Protein AF-A0A6L8FZG7-F1 (afdb_monomer_lite)

Foldseek 3Di:
DVVVVVVVVVVVVVVVVVVVVVQVVQCVVVVRDDDDPDPLVVQLVQQLLCVLVVNHQDSDPPDDRDCSPVDPPLSVQLNVQVVVVQDDCSSVVVSVVVVVVVVD

pLDDT: mean 93.18, std 7.09, range [51.69, 98.06]

Sequence (104 aa):
MNAIRREWAILWGLALLWLLVFVASMLYHTGGRLALPLDDSFIYFQYARQAAQGHFLEYNTGAEPTAGATSLLYTLLLVPGFWLGLDGMGIAIYSLVLGGVWLG

Structure (mmCIF, N/CA/C/O backbone):
data_AF-A0A6L8FZG7-F1
#
_entry.id   AF-A0A6L8FZG7-F1
#
loop_
_atom_site.group_PDB
_atom_site.id
_atom_site.type_symbol
_atom_site.label_atom_id
_atom_site.label_alt_id
_atom_site.label_comp_id
_atom_site.label_asym_id
_atom_site.label_entity_id
_atom_site.label_seq_id
_atom_site.pdbx_PDB_ins_code
_atom_site.Cartn_x
_atom_site.Cartn_y
_atom_site.Cartn_z
_atom_site.occupancy
_atom_site.B_iso_or_equiv
_atom_site.auth_seq_id
_atom_site.auth_comp_id
_atom_site.auth_asym_id
_atom_site.auth_atom_id
_atom_site.pdbx_PDB_model_num
ATOM 1 N N . MET A 1 1 ? 28.962 10.407 -25.519 1.00 59.44 1 MET A N 1
ATOM 2 C CA . MET A 1 1 ? 27.520 10.666 -25.284 1.00 59.44 1 MET A CA 1
ATOM 3 C C . MET A 1 1 ? 26.596 9.497 -25.677 1.00 59.44 1 MET A C 1
ATOM 5 O O . MET A 1 1 ? 25.555 9.350 -25.053 1.00 59.44 1 MET A O 1
ATOM 9 N N . ASN A 1 2 ? 26.970 8.627 -26.634 1.00 72.88 2 ASN A N 1
ATOM 10 C CA . ASN A 1 2 ? 26.127 7.495 -27.081 1.00 72.88 2 ASN A CA 1
ATOM 11 C C . ASN A 1 2 ? 26.177 6.249 -26.172 1.00 72.88 2 ASN A C 1
ATOM 13 O O . ASN A 1 2 ? 25.192 5.523 -26.093 1.00 72.88 2 ASN A O 1
ATOM 17 N N . ALA A 1 3 ? 27.291 6.009 -25.468 1.00 73.69 3 ALA A N 1
ATOM 18 C CA . ALA A 1 3 ? 27.426 4.866 -24.555 1.00 73.69 3 ALA A CA 1
ATOM 19 C C . ALA A 1 3 ? 26.488 4.981 -23.340 1.00 73.69 3 ALA A C 1
ATOM 21 O O . ALA A 1 3 ? 25.708 4.070 -23.094 1.00 73.69 3 ALA A O 1
ATOM 22 N N . ILE A 1 4 ? 26.457 6.156 -22.699 1.00 81.06 4 ILE A N 1
ATOM 23 C CA . ILE A 1 4 ? 25.573 6.449 -21.559 1.00 81.06 4 ILE A CA 1
ATOM 24 C C . ILE A 1 4 ? 24.096 6.254 -21.940 1.00 81.06 4 ILE A C 1
ATOM 26 O O . ILE A 1 4 ? 23.357 5.580 -21.234 1.00 81.06 4 ILE A O 1
ATOM 30 N N . ARG A 1 5 ? 23.645 6.768 -23.096 1.00 88.44 5 ARG A N 1
ATOM 31 C CA . ARG A 1 5 ? 22.253 6.571 -23.558 1.00 88.44 5 ARG A CA 1
ATOM 32 C C . ARG A 1 5 ? 21.912 5.100 -23.815 1.00 88.44 5 ARG A C 1
ATOM 34 O O . ARG A 1 5 ? 20.791 4.686 -23.538 1.00 88.44 5 ARG A O 1
ATOM 41 N N . ARG A 1 6 ? 22.867 4.317 -24.329 1.00 91.44 6 ARG A N 1
ATOM 42 C CA . ARG A 1 6 ? 22.706 2.872 -24.542 1.00 91.44 6 ARG A CA 1
ATOM 43 C C . ARG A 1 6 ? 22.587 2.125 -23.214 1.00 91.44 6 ARG A C 1
ATOM 45 O O . ARG A 1 6 ? 21.728 1.265 -23.094 1.00 91.44 6 ARG A O 1
ATOM 52 N N . GLU A 1 7 ? 23.412 2.463 -22.230 1.00 93.00 7 GLU A N 1
ATOM 53 C CA . GLU A 1 7 ? 23.357 1.880 -20.883 1.00 93.00 7 GLU A CA 1
ATOM 54 C C . GLU A 1 7 ? 22.010 2.159 -20.215 1.00 93.00 7 GLU A C 1
ATOM 56 O O . GLU A 1 7 ? 21.357 1.224 -19.763 1.00 93.00 7 GLU A O 1
ATOM 61 N N . TRP A 1 8 ? 21.527 3.406 -20.259 1.00 95.19 8 TRP A N 1
ATOM 62 C CA . TRP A 1 8 ? 20.185 3.739 -19.776 1.00 95.19 8 TRP A CA 1
ATOM 63 C C . TRP A 1 8 ? 19.100 2.948 -20.499 1.00 95.19 8 TRP A C 1
ATOM 65 O O . TRP A 1 8 ? 18.224 2.396 -19.845 1.00 95.19 8 TRP A O 1
ATOM 75 N N . ALA A 1 9 ? 19.156 2.851 -21.829 1.00 95.31 9 ALA A N 1
ATOM 76 C CA . ALA A 1 9 ? 18.175 2.079 -22.590 1.00 95.31 9 ALA A CA 1
ATOM 77 C C . ALA A 1 9 ? 18.164 0.594 -22.185 1.00 95.31 9 ALA A C 1
ATOM 79 O O . ALA A 1 9 ? 17.093 0.005 -22.066 1.00 95.31 9 ALA A O 1
ATOM 80 N N . ILE A 1 10 ? 19.337 0.006 -21.924 1.00 96.12 10 ILE A N 1
ATOM 81 C CA . ILE A 1 10 ? 19.452 -1.367 -21.418 1.00 96.12 10 ILE A CA 1
ATOM 82 C C . ILE A 1 10 ? 18.825 -1.472 -20.025 1.00 96.12 10 ILE A C 1
ATOM 84 O O . ILE A 1 10 ? 18.010 -2.360 -19.803 1.00 96.12 10 ILE A O 1
ATOM 88 N N . LEU A 1 11 ? 19.153 -0.562 -19.104 1.00 97.00 11 LEU A N 1
ATOM 89 C CA . LEU A 1 11 ? 18.606 -0.572 -17.743 1.00 97.00 11 LEU A CA 1
ATOM 90 C C . LEU A 1 11 ? 17.081 -0.422 -17.737 1.00 97.00 11 LEU A C 1
ATOM 92 O O . LEU A 1 11 ? 16.396 -1.197 -17.074 1.00 97.00 11 LEU A O 1
ATOM 96 N N . TRP A 1 12 ? 16.538 0.512 -18.520 1.00 97.06 12 TRP A N 1
ATOM 97 C CA . TRP A 1 12 ? 15.092 0.683 -18.676 1.00 97.06 12 TRP A CA 1
ATOM 98 C C . TRP A 1 12 ? 14.434 -0.540 -19.314 1.00 97.06 12 TRP A C 1
ATOM 100 O O . TRP A 1 12 ? 13.368 -0.959 -18.869 1.00 97.06 12 TRP A O 1
ATOM 110 N N . GLY A 1 13 ? 15.078 -1.146 -20.314 1.00 97.88 13 GLY A N 1
ATOM 111 C CA . GLY A 1 13 ? 14.603 -2.379 -20.936 1.00 97.88 13 GLY A CA 1
ATOM 112 C C . GLY A 1 13 ? 14.551 -3.548 -19.951 1.00 97.88 13 GLY A C 1
ATOM 113 O O . GLY A 1 13 ? 13.547 -4.253 -19.891 1.00 97.88 13 GLY A O 1
ATOM 114 N N . LEU A 1 14 ? 15.595 -3.724 -19.137 1.00 98.06 14 LEU A N 1
ATOM 115 C CA . LEU A 1 14 ? 15.646 -4.752 -18.095 1.00 98.06 14 LEU A CA 1
ATOM 116 C C . LEU A 1 14 ? 14.611 -4.501 -16.991 1.00 98.06 14 LEU A C 1
ATOM 118 O O . LEU A 1 14 ? 13.939 -5.438 -16.570 1.00 98.06 14 LEU A O 1
ATOM 122 N N . ALA A 1 15 ? 14.438 -3.249 -16.559 1.00 97.12 15 ALA A N 1
ATOM 123 C CA . ALA A 1 15 ? 13.426 -2.878 -15.574 1.00 97.12 15 ALA A CA 1
ATOM 124 C C . ALA A 1 15 ? 12.003 -3.152 -16.086 1.00 97.12 15 ALA A C 1
ATOM 126 O O . ALA A 1 15 ? 11.188 -3.727 -15.364 1.00 97.12 15 ALA A O 1
ATOM 127 N N . LEU A 1 16 ? 11.714 -2.804 -17.345 1.00 97.56 16 LEU A N 1
ATOM 128 C CA . LEU A 1 16 ? 10.430 -3.098 -17.977 1.00 97.56 16 LEU A CA 1
ATOM 129 C C . LEU A 1 16 ? 10.202 -4.608 -18.105 1.00 97.56 16 LEU A C 1
ATOM 131 O O . LEU A 1 16 ? 9.125 -5.089 -17.765 1.00 97.56 16 LEU A O 1
ATOM 135 N N . LEU A 1 17 ? 11.210 -5.365 -18.548 1.00 97.94 17 LEU A N 1
ATOM 136 C CA . LEU A 1 17 ? 11.125 -6.823 -18.632 1.00 97.94 17 LEU A CA 1
ATOM 137 C C . LEU A 1 17 ? 10.818 -7.439 -17.261 1.00 97.94 17 LEU A C 1
ATOM 139 O O . LEU A 1 17 ? 9.929 -8.280 -17.156 1.00 97.94 17 LEU A O 1
ATOM 143 N N . TRP A 1 18 ? 11.512 -6.995 -16.211 1.00 97.31 18 TRP A N 1
ATOM 144 C CA . TRP A 1 18 ? 11.287 -7.475 -14.849 1.00 97.31 18 TRP A CA 1
ATOM 145 C C . TRP A 1 18 ? 9.873 -7.166 -14.351 1.00 97.31 18 TRP A C 1
ATOM 147 O O . TRP A 1 18 ? 9.205 -8.050 -13.816 1.00 97.31 18 TRP A O 1
ATOM 157 N N . LEU A 1 19 ? 9.383 -5.946 -14.589 1.00 94.88 19 LEU A N 1
ATOM 158 C CA . LEU A 1 19 ? 8.011 -5.556 -14.267 1.00 94.88 19 LEU A CA 1
ATOM 159 C C . LEU A 1 19 ? 6.987 -6.458 -14.970 1.00 94.88 19 LEU A C 1
ATOM 161 O O . LEU A 1 19 ? 6.047 -6.928 -14.334 1.00 94.88 19 LEU A O 1
ATOM 165 N N . LEU A 1 20 ? 7.174 -6.727 -16.264 1.00 97.12 20 LEU A N 1
ATOM 166 C CA . LEU A 1 20 ? 6.272 -7.586 -17.034 1.00 97.12 20 LEU A CA 1
ATOM 167 C C . LEU A 1 20 ? 6.277 -9.029 -16.518 1.00 97.12 20 LEU A C 1
ATOM 169 O O . LEU A 1 20 ? 5.208 -9.617 -16.362 1.00 97.12 20 LEU A O 1
ATOM 173 N N . VAL A 1 21 ? 7.454 -9.584 -16.208 1.00 97.06 21 VAL A N 1
ATOM 174 C CA . VAL A 1 21 ? 7.586 -10.923 -15.611 1.00 97.06 21 VAL A CA 1
ATOM 175 C C . VAL A 1 21 ? 6.885 -10.982 -14.255 1.00 97.06 21 VAL A C 1
ATOM 177 O O . VAL A 1 21 ? 6.133 -11.922 -13.998 1.00 97.06 21 VAL A O 1
ATOM 180 N N . PHE A 1 22 ? 7.080 -9.969 -13.409 1.00 94.75 22 PHE A N 1
ATOM 181 C CA . PHE A 1 22 ? 6.411 -9.875 -12.115 1.00 94.75 22 PHE A CA 1
ATOM 182 C C . PHE A 1 22 ? 4.885 -9.835 -12.268 1.00 94.75 22 PHE A C 1
ATOM 184 O O . PHE A 1 22 ? 4.195 -10.654 -11.664 1.00 94.75 22 PHE A O 1
ATOM 191 N N . VAL A 1 23 ? 4.349 -8.940 -13.107 1.00 95.06 23 VAL A N 1
ATOM 192 C CA . VAL A 1 23 ? 2.897 -8.802 -13.312 1.00 95.06 23 VAL A CA 1
ATOM 193 C C . VAL A 1 23 ? 2.297 -10.083 -13.889 1.00 95.06 23 VAL A C 1
ATOM 195 O O . VAL A 1 23 ? 1.260 -10.537 -13.409 1.00 95.06 23 VAL A O 1
ATOM 198 N N . ALA A 1 24 ? 2.951 -10.702 -14.876 1.00 96.94 24 ALA A N 1
ATOM 199 C CA . ALA A 1 24 ? 2.494 -11.962 -15.454 1.00 96.94 24 ALA A CA 1
ATOM 200 C C . ALA A 1 24 ? 2.482 -13.094 -14.415 1.00 96.94 24 ALA A C 1
ATOM 202 O O . ALA A 1 24 ? 1.488 -13.808 -14.297 1.00 96.94 24 ALA A O 1
ATOM 203 N N . SER A 1 25 ? 3.554 -13.224 -13.625 1.00 96.25 25 SER A N 1
ATOM 204 C CA . SER A 1 25 ? 3.647 -14.218 -12.552 1.00 96.25 25 SER A CA 1
ATOM 205 C C . SER A 1 25 ? 2.585 -13.996 -11.477 1.00 96.25 25 SER A C 1
ATOM 207 O O . SER A 1 25 ? 1.904 -14.944 -11.086 1.00 96.25 25 SER A O 1
ATOM 209 N N . MET A 1 26 ? 2.390 -12.751 -11.039 1.00 95.12 26 MET A N 1
ATOM 210 C CA . MET A 1 26 ? 1.352 -12.382 -10.080 1.00 95.12 26 MET A CA 1
ATOM 211 C C . MET A 1 26 ? -0.021 -12.804 -10.600 1.00 95.12 26 MET A C 1
ATOM 213 O O . MET A 1 26 ? -0.689 -13.599 -9.952 1.00 95.12 26 MET A O 1
ATOM 217 N N . LEU A 1 27 ? -0.415 -12.337 -11.789 1.00 95.81 27 LEU A N 1
ATOM 218 C CA . LEU A 1 27 ? -1.722 -12.652 -12.370 1.00 95.81 27 LEU A CA 1
ATOM 219 C C . LEU A 1 27 ? -1.926 -14.160 -12.557 1.00 95.81 27 LEU A C 1
ATOM 221 O O . LEU A 1 27 ? -3.033 -14.651 -12.350 1.00 95.81 27 LEU A O 1
ATOM 225 N N . TYR A 1 28 ? -0.876 -14.903 -12.911 1.00 97.06 28 TYR A N 1
ATOM 226 C CA . TYR A 1 28 ? -0.944 -16.357 -13.022 1.00 97.06 28 TYR A CA 1
ATOM 227 C C . TYR A 1 28 ? -1.255 -17.023 -11.672 1.00 97.06 28 TYR A C 1
ATOM 229 O O . TYR A 1 28 ? -2.176 -17.832 -11.582 1.00 97.06 28 TYR A O 1
ATOM 237 N N . HIS A 1 29 ? -0.540 -16.653 -10.606 1.00 95.00 29 HIS A N 1
ATOM 238 C CA . HIS A 1 29 ? -0.689 -17.285 -9.290 1.00 95.00 29 HIS A CA 1
ATOM 239 C C . HIS A 1 29 ? -1.918 -16.803 -8.505 1.00 95.00 29 HIS A C 1
ATOM 241 O O . HIS A 1 29 ? -2.422 -17.530 -7.653 1.00 95.00 29 HIS A O 1
ATOM 247 N N . THR A 1 30 ? -2.435 -15.607 -8.786 1.00 92.62 30 THR A N 1
ATOM 248 C CA . THR A 1 30 ? -3.614 -15.045 -8.102 1.00 92.62 30 THR A CA 1
ATOM 249 C C . THR A 1 30 ? -4.935 -15.302 -8.832 1.00 92.62 30 THR A C 1
ATOM 251 O O . THR A 1 30 ? -5.984 -14.818 -8.393 1.00 92.62 30 THR A O 1
ATOM 254 N N . GLY A 1 31 ? -4.913 -16.026 -9.956 1.00 95.06 31 GLY A N 1
ATOM 255 C CA . GLY A 1 31 ? -6.103 -16.260 -10.778 1.00 95.06 31 GLY A CA 1
ATOM 256 C C . GLY A 1 31 ? -6.628 -14.984 -11.445 1.00 95.06 31 GLY A C 1
ATOM 257 O O . GLY A 1 31 ? -7.835 -14.760 -11.497 1.00 95.06 31 GLY A O 1
ATOM 258 N N . GLY A 1 32 ? -5.725 -14.125 -11.917 1.00 93.69 32 GLY A N 1
ATOM 259 C CA . GLY A 1 32 ? -6.036 -12.891 -12.642 1.00 93.69 32 GLY A CA 1
ATOM 260 C C . GLY A 1 32 ? -6.289 -11.672 -11.755 1.00 93.69 32 GLY A C 1
ATOM 261 O O . GLY A 1 32 ? -6.784 -10.658 -12.243 1.00 93.69 32 GLY A O 1
ATOM 262 N N . ARG A 1 33 ? -5.971 -11.742 -10.458 1.00 90.88 33 ARG A N 1
ATOM 263 C CA . ARG A 1 33 ? -6.207 -10.649 -9.503 1.00 90.88 33 ARG A CA 1
ATOM 264 C C . ARG A 1 33 ? -4.935 -9.849 -9.250 1.00 90.88 33 ARG A C 1
ATOM 266 O O . ARG A 1 33 ? -3.853 -10.408 -9.089 1.00 90.88 33 ARG A O 1
ATOM 273 N N . LEU A 1 34 ? -5.066 -8.531 -9.168 1.00 90.06 34 LEU A N 1
ATOM 274 C CA . LEU A 1 34 ? -3.963 -7.699 -8.699 1.00 90.06 34 LEU A CA 1
ATOM 275 C C . LEU A 1 34 ? -3.742 -7.937 -7.202 1.00 90.06 34 LEU A C 1
ATOM 277 O O . LEU A 1 34 ? -4.702 -8.090 -6.447 1.00 90.06 34 LEU A O 1
ATOM 281 N N . ALA A 1 35 ? -2.480 -7.949 -6.792 1.00 89.56 35 ALA A N 1
ATOM 282 C CA . ALA A 1 35 ? -2.064 -8.018 -5.401 1.00 89.56 35 ALA A CA 1
ATOM 283 C C . ALA A 1 35 ? -0.812 -7.159 -5.212 1.00 89.56 35 ALA A C 1
ATOM 285 O O . ALA A 1 35 ? -0.052 -6.929 -6.154 1.00 89.56 35 ALA A O 1
ATOM 286 N N . LEU A 1 36 ? -0.595 -6.672 -3.995 1.00 90.06 36 LEU A N 1
ATOM 287 C CA . LEU A 1 36 ? 0.677 -6.042 -3.673 1.00 90.06 36 LEU A CA 1
ATOM 288 C C . LEU A 1 36 ? 1.782 -7.106 -3.585 1.00 90.06 36 LEU A C 1
ATOM 290 O O . LEU A 1 36 ? 1.503 -8.243 -3.207 1.00 90.06 36 LEU A O 1
ATOM 294 N N . PRO A 1 37 ? 3.030 -6.747 -3.935 1.00 84.25 37 PRO A N 1
ATOM 295 C CA . PRO A 1 37 ? 4.150 -7.686 -3.964 1.00 84.25 37 PRO A CA 1
ATOM 296 C C . PRO A 1 37 ? 4.532 -8.244 -2.587 1.00 84.25 37 PRO A C 1
ATOM 298 O O . PRO A 1 37 ? 5.081 -9.340 -2.531 1.00 84.25 37 PRO A O 1
ATOM 301 N N . LEU A 1 38 ? 4.273 -7.500 -1.504 1.00 86.12 38 LEU A N 1
ATOM 302 C CA . LEU A 1 38 ? 4.576 -7.904 -0.129 1.00 86.12 38 LEU A CA 1
ATOM 303 C C . LEU A 1 38 ? 3.326 -7.877 0.755 1.00 86.12 38 LEU A C 1
ATOM 305 O O . LEU A 1 38 ? 2.457 -7.011 0.618 1.00 86.12 38 LEU A O 1
ATOM 309 N N . ASP A 1 39 ? 3.289 -8.814 1.693 1.00 87.19 39 ASP A N 1
ATOM 310 C CA . ASP A 1 39 ? 2.268 -8.995 2.721 1.00 87.19 39 ASP A CA 1
ATOM 311 C C . ASP A 1 39 ? 2.236 -7.857 3.752 1.00 87.19 39 ASP A C 1
ATOM 313 O O . ASP A 1 39 ? 1.151 -7.473 4.189 1.00 87.19 39 ASP A O 1
ATOM 317 N N . ASP A 1 40 ? 3.382 -7.241 4.063 1.00 90.38 40 ASP A N 1
ATOM 318 C CA . ASP A 1 40 ? 3.494 -6.111 5.003 1.00 90.38 40 ASP A CA 1
ATOM 319 C C . ASP A 1 40 ? 2.484 -4.990 4.730 1.00 90.38 40 ASP A C 1
ATOM 321 O O . ASP A 1 40 ? 1.883 -4.434 5.650 1.00 90.38 40 ASP A O 1
ATOM 325 N N . SER A 1 41 ? 2.238 -4.669 3.456 1.00 92.50 41 SER A N 1
ATOM 326 C CA . SER A 1 41 ? 1.269 -3.625 3.097 1.00 92.50 41 SE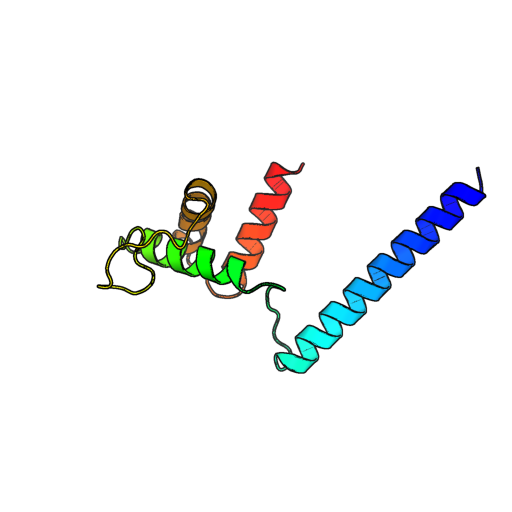R A CA 1
ATOM 327 C C . SER A 1 41 ? -0.138 -3.964 3.595 1.00 92.50 41 SER A C 1
ATOM 329 O O . SER A 1 41 ? -0.852 -3.096 4.094 1.00 92.50 41 SER A O 1
ATOM 331 N N . PHE A 1 42 ? -0.516 -5.241 3.529 1.00 94.06 42 PHE A N 1
ATOM 332 C CA . PHE A 1 42 ? -1.807 -5.715 4.015 1.00 94.06 42 PHE A CA 1
ATOM 333 C C . PHE A 1 42 ? -1.894 -5.707 5.544 1.00 94.06 42 PHE A C 1
ATOM 335 O O . PHE A 1 42 ? -2.977 -5.465 6.077 1.00 94.06 42 PHE A O 1
ATOM 342 N N . ILE A 1 43 ? -0.777 -5.889 6.258 1.00 95.69 43 ILE A N 1
ATOM 343 C CA . ILE A 1 43 ? -0.728 -5.724 7.719 1.00 95.69 43 ILE A CA 1
ATOM 344 C C . ILE A 1 43 ? -1.109 -4.285 8.090 1.00 95.69 43 ILE A C 1
ATOM 346 O O . ILE A 1 43 ? -2.002 -4.078 8.914 1.00 95.69 43 ILE A O 1
ATOM 350 N N . TYR A 1 44 ? -0.509 -3.290 7.433 1.00 96.25 44 TYR A N 1
ATOM 351 C CA . TYR A 1 44 ? -0.856 -1.880 7.643 1.00 96.25 44 TYR A CA 1
ATOM 352 C C . TYR A 1 44 ? -2.309 -1.566 7.288 1.00 96.25 44 TYR A C 1
ATOM 354 O O . TYR A 1 44 ? -2.975 -0.846 8.031 1.00 96.25 44 TYR A O 1
ATOM 362 N N . PHE A 1 45 ? -2.824 -2.124 6.191 1.00 96.69 45 PHE A N 1
ATOM 363 C CA . PHE A 1 45 ? -4.226 -1.946 5.809 1.00 96.69 45 PHE A CA 1
ATOM 364 C C . PHE A 1 45 ? -5.180 -2.512 6.857 1.00 96.69 45 PHE A C 1
ATOM 366 O O . PHE A 1 45 ? -6.180 -1.872 7.168 1.00 96.69 45 PHE A O 1
ATOM 373 N N . GLN A 1 46 ? -4.863 -3.663 7.448 1.00 96.94 46 GLN A N 1
ATOM 374 C CA . GLN A 1 46 ? -5.685 -4.242 8.502 1.00 96.94 46 GLN A CA 1
ATOM 375 C C . GLN A 1 46 ? -5.692 -3.369 9.763 1.00 96.94 46 GLN A C 1
ATOM 377 O O . GLN A 1 46 ? -6.766 -3.062 10.276 1.00 96.94 46 GLN A O 1
ATOM 382 N N . TYR A 1 47 ? -4.529 -2.904 10.228 1.00 97.75 47 TYR A N 1
ATOM 383 C CA . TYR A 1 47 ? -4.471 -1.990 11.376 1.00 97.75 47 TYR A CA 1
ATOM 384 C C . TYR A 1 47 ? -5.185 -0.667 11.110 1.00 97.75 47 TYR A C 1
ATOM 386 O O . TYR A 1 47 ? -5.894 -0.166 11.978 1.00 97.75 47 TYR A O 1
ATOM 394 N N . ALA A 1 48 ? -5.035 -0.101 9.913 1.00 97.62 48 ALA A N 1
ATOM 395 C CA . ALA A 1 48 ? -5.717 1.130 9.535 1.00 97.62 48 ALA A CA 1
ATOM 396 C C . ALA A 1 48 ? -7.238 0.936 9.441 1.00 97.62 48 ALA A C 1
ATOM 398 O O . ALA A 1 48 ? -7.990 1.804 9.882 1.00 97.62 48 ALA A O 1
ATOM 399 N N . ARG A 1 49 ? -7.705 -0.217 8.948 1.00 97.81 49 ARG A N 1
ATOM 400 C CA . ARG A 1 49 ? -9.126 -0.586 8.952 1.00 97.81 49 ARG A CA 1
ATOM 401 C C . ARG A 1 49 ? -9.677 -0.673 10.372 1.00 97.81 49 ARG A C 1
ATOM 403 O O . ARG A 1 49 ? -10.730 -0.108 10.644 1.00 97.81 49 ARG A O 1
ATOM 410 N N . GLN A 1 50 ? -8.963 -1.351 11.265 1.00 97.69 50 GLN A N 1
ATOM 411 C CA . GLN A 1 50 ? -9.362 -1.501 12.665 1.00 97.69 50 GLN A CA 1
ATOM 412 C C . GLN A 1 50 ? -9.381 -0.150 13.383 1.00 97.69 50 GLN A C 1
ATOM 414 O O . GLN A 1 50 ? -10.376 0.210 14.010 1.00 97.69 50 GLN A O 1
ATOM 419 N N . ALA A 1 51 ? -8.347 0.670 13.183 1.00 97.38 51 ALA A N 1
ATOM 420 C CA . ALA A 1 51 ? -8.303 2.037 13.686 1.00 97.38 51 ALA A CA 1
ATOM 421 C C . ALA A 1 51 ? -9.477 2.885 13.163 1.00 97.38 51 ALA A C 1
ATOM 423 O O . ALA A 1 51 ? -10.105 3.600 13.941 1.00 97.38 51 ALA A O 1
ATOM 424 N N . ALA A 1 52 ? -9.833 2.761 11.879 1.00 97.75 52 ALA A N 1
ATOM 425 C CA . ALA A 1 52 ? -10.986 3.446 11.293 1.00 97.75 52 ALA A CA 1
ATOM 426 C C . ALA A 1 52 ? -12.325 3.030 11.930 1.00 97.75 52 ALA A C 1
ATOM 428 O O . ALA A 1 52 ? -13.264 3.827 11.932 1.00 97.75 52 ALA A O 1
ATOM 429 N N . GLN A 1 53 ? -12.402 1.816 12.482 1.00 97.25 53 GLN A N 1
ATOM 430 C CA . GLN A 1 53 ? -13.566 1.250 13.174 1.00 97.25 53 GLN A CA 1
ATOM 431 C C . GLN A 1 53 ? -13.559 1.494 14.695 1.00 97.25 53 GLN A C 1
ATOM 433 O O . GLN A 1 53 ? -14.507 1.108 15.373 1.00 97.25 53 GLN A O 1
ATOM 438 N N . GLY A 1 54 ? -12.527 2.153 15.236 1.00 96.44 54 GLY A N 1
ATOM 439 C CA . GLY A 1 54 ? -12.390 2.441 16.670 1.00 96.44 54 GLY A CA 1
ATOM 440 C C . GLY A 1 54 ? -11.556 1.423 17.458 1.00 96.44 54 GLY A C 1
ATOM 441 O O . GLY A 1 54 ? -11.391 1.583 18.663 1.00 96.44 54 GLY A O 1
ATOM 442 N N . HIS A 1 55 ? -10.983 0.424 16.788 1.00 97.12 55 HIS A N 1
ATOM 443 C CA . HIS A 1 55 ? -10.148 -0.629 17.369 1.00 97.12 55 HIS A CA 1
ATOM 444 C C . HIS A 1 55 ? -8.661 -0.323 17.146 1.00 97.12 55 HIS A C 1
ATOM 446 O O . HIS A 1 55 ? -7.973 -0.944 16.336 1.00 97.12 55 HIS A O 1
ATOM 452 N N . PHE A 1 56 ? -8.156 0.721 17.805 1.00 95.81 56 PHE A N 1
ATOM 453 C CA . PHE A 1 56 ? -6.785 1.182 17.580 1.00 95.81 56 PHE A CA 1
ATOM 454 C C . PHE A 1 56 ? -5.748 0.150 18.057 1.00 95.81 56 PHE A C 1
ATOM 456 O O . PHE A 1 56 ? -5.788 -0.287 19.203 1.00 95.81 56 PHE A O 1
ATOM 463 N N . LEU A 1 57 ? -4.798 -0.202 17.179 1.00 95.62 57 LEU A N 1
ATOM 464 C CA . LEU A 1 57 ? -3.732 -1.202 17.397 1.00 95.62 57 LEU A CA 1
ATOM 465 C C . LEU A 1 57 ? -4.203 -2.644 17.637 1.00 95.62 57 LEU A C 1
ATOM 467 O O . LEU A 1 57 ? -3.376 -3.529 17.858 1.00 95.62 57 LEU A O 1
ATOM 471 N N . GLU A 1 58 ? -5.497 -2.919 17.524 1.00 97.25 58 GLU A N 1
ATOM 472 C CA . GLU A 1 58 ? -6.007 -4.283 17.465 1.00 97.25 58 GLU A CA 1
ATOM 473 C C . GLU A 1 58 ? -5.842 -4.809 16.034 1.00 97.25 58 GLU A C 1
ATOM 475 O O . GLU A 1 58 ? -6.286 -4.175 15.078 1.00 97.25 58 GLU A O 1
ATOM 480 N N . TYR A 1 59 ? -5.210 -5.972 15.852 1.00 95.81 59 TYR A N 1
ATOM 481 C CA . TYR A 1 59 ? -5.180 -6.614 14.529 1.00 95.81 59 TYR A CA 1
ATOM 482 C C . TYR A 1 59 ? -6.530 -7.273 14.216 1.00 95.81 59 TYR A C 1
ATOM 484 O O . TYR A 1 59 ? -7.079 -7.138 13.122 1.00 95.81 59 TYR A O 1
ATOM 492 N N . ASN A 1 60 ? -7.098 -7.951 15.213 1.00 96.62 60 ASN A N 1
ATOM 493 C CA . ASN A 1 60 ? -8.435 -8.532 15.186 1.00 96.62 60 ASN A CA 1
ATOM 494 C C . ASN A 1 60 ? -9.266 -7.900 16.297 1.00 96.62 60 ASN A C 1
ATOM 496 O O . ASN A 1 60 ? -8.756 -7.687 17.392 1.00 96.62 60 ASN A O 1
ATOM 500 N N . THR A 1 61 ? -10.541 -7.651 16.024 1.00 96.56 61 THR A N 1
ATOM 501 C CA . THR A 1 61 ? -11.450 -7.012 16.974 1.00 96.56 61 THR A CA 1
AT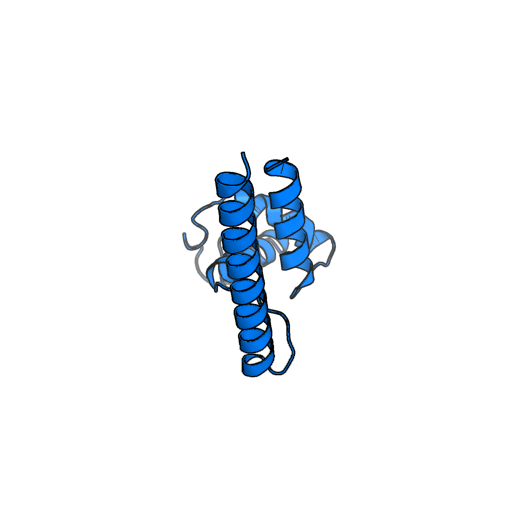OM 502 C C . THR A 1 61 ? -11.567 -7.841 18.252 1.00 96.56 61 THR A C 1
ATOM 504 O O . THR A 1 61 ? -11.866 -9.036 18.190 1.00 96.56 61 THR A O 1
ATOM 507 N N . GLY A 1 62 ? -11.341 -7.210 19.403 1.00 94.06 62 GLY A N 1
ATOM 508 C CA . GLY A 1 62 ? -11.371 -7.850 20.719 1.00 94.06 62 GLY A CA 1
ATOM 509 C C . GLY A 1 62 ? -10.084 -8.586 21.100 1.00 94.06 62 GLY A C 1
ATOM 510 O O . GLY A 1 62 ? -10.026 -9.163 22.185 1.00 94.06 62 GLY A O 1
ATOM 511 N N . ALA A 1 63 ? -9.061 -8.581 20.241 1.00 94.38 63 ALA A N 1
ATOM 512 C CA . ALA A 1 63 ? -7.718 -8.993 20.629 1.00 94.38 63 ALA A CA 1
ATOM 513 C C . ALA A 1 63 ? -7.020 -7.874 21.413 1.00 94.38 63 ALA A C 1
ATOM 515 O O . ALA A 1 63 ? -7.408 -6.709 21.346 1.00 94.38 63 ALA A O 1
ATOM 516 N N . GLU A 1 64 ? -5.955 -8.218 22.133 1.00 95.88 64 GLU A N 1
ATOM 517 C CA . GLU A 1 64 ? -5.125 -7.198 22.766 1.00 95.88 64 GLU A CA 1
ATOM 518 C C . GLU A 1 64 ? -4.423 -6.327 21.706 1.00 95.88 64 GLU A C 1
ATOM 520 O O . GLU A 1 64 ? -4.000 -6.845 20.664 1.00 95.88 64 GLU A O 1
ATOM 525 N N . PRO A 1 65 ? -4.267 -5.013 21.957 1.00 95.50 65 PRO A N 1
ATOM 526 C CA . PRO A 1 65 ? -3.458 -4.143 21.117 1.00 95.50 65 PRO A CA 1
ATOM 527 C C . PRO A 1 65 ? -2.030 -4.670 20.954 1.00 95.50 65 PRO A C 1
ATOM 529 O O . PRO A 1 65 ? -1.389 -5.064 21.930 1.00 95.50 65 PRO A O 1
ATOM 532 N N . THR A 1 66 ? -1.493 -4.637 19.734 1.00 95.50 66 THR A N 1
ATOM 533 C CA . THR A 1 66 ? -0.128 -5.109 19.457 1.00 95.50 66 THR A CA 1
ATOM 534 C C . THR A 1 66 ? 0.691 -4.097 18.654 1.00 95.50 66 THR A C 1
ATOM 536 O O . THR A 1 66 ? 0.162 -3.170 18.044 1.00 95.50 66 THR A O 1
ATOM 539 N N . ALA A 1 67 ? 2.012 -4.290 18.631 1.00 89.75 67 ALA A N 1
ATOM 540 C CA . ALA A 1 67 ? 2.960 -3.423 17.931 1.00 89.75 67 ALA A CA 1
ATOM 541 C C . ALA A 1 67 ? 3.255 -3.866 16.481 1.00 89.75 67 ALA A C 1
ATOM 543 O O . ALA A 1 67 ? 4.321 -3.561 15.950 1.00 89.75 67 ALA A O 1
ATOM 544 N N . GLY A 1 68 ? 2.343 -4.601 15.829 1.00 88.50 68 GLY A N 1
ATOM 545 C CA . GLY A 1 68 ? 2.560 -5.080 14.456 1.00 88.50 68 GLY A CA 1
ATOM 546 C C . GLY A 1 68 ? 2.646 -3.959 13.411 1.00 88.50 68 GLY A C 1
ATOM 547 O O . GLY A 1 68 ? 3.286 -4.132 12.378 1.00 88.50 68 GLY A O 1
ATOM 548 N N . ALA A 1 69 ? 2.052 -2.794 13.687 1.00 90.75 69 ALA A N 1
ATOM 549 C CA . ALA A 1 69 ? 2.212 -1.586 12.883 1.00 90.75 69 ALA A CA 1
ATOM 550 C C . ALA A 1 69 ? 3.436 -0.779 13.352 1.00 90.75 69 ALA A C 1
ATOM 552 O O . ALA A 1 69 ? 3.334 0.083 14.225 1.00 90.75 69 ALA A O 1
ATOM 553 N N . THR A 1 70 ? 4.601 -1.036 12.755 1.00 92.50 70 THR A N 1
ATOM 554 C CA . THR A 1 70 ? 5.866 -0.385 13.151 1.00 92.50 70 THR A CA 1
ATOM 555 C C . THR A 1 70 ? 5.961 1.090 12.739 1.00 92.50 70 THR A C 1
ATOM 557 O O . THR A 1 70 ? 6.770 1.833 13.292 1.00 92.50 70 THR A O 1
ATOM 560 N N . SER A 1 71 ? 5.099 1.548 11.827 1.00 93.19 71 SER A N 1
ATOM 561 C CA . SER A 1 71 ? 4.917 2.955 11.458 1.00 93.19 71 SER A CA 1
ATOM 562 C C . SER A 1 71 ? 3.506 3.438 11.801 1.00 93.19 71 SER A C 1
ATOM 564 O O . SER A 1 71 ? 2.552 3.290 11.027 1.00 93.19 71 SER A O 1
ATOM 566 N N . LEU A 1 72 ? 3.367 4.056 12.976 1.00 93.88 72 LEU A N 1
ATOM 567 C CA . LEU A 1 72 ? 2.091 4.623 13.426 1.00 93.88 72 LEU A CA 1
ATOM 568 C C . LEU A 1 72 ? 1.598 5.728 12.489 1.00 93.88 72 LEU A C 1
ATOM 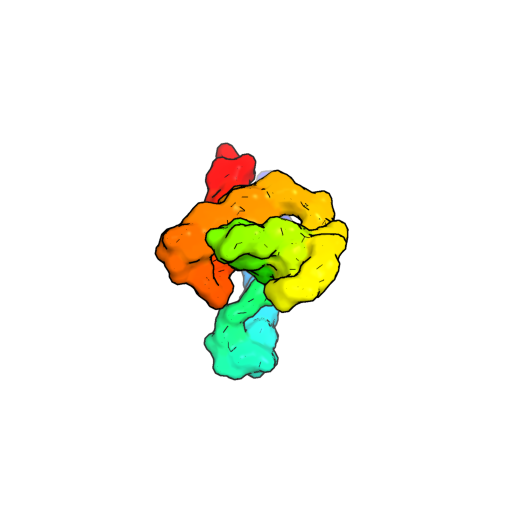570 O O . LEU A 1 72 ? 0.423 5.747 12.134 1.00 93.88 72 LEU A O 1
ATOM 574 N N . LEU A 1 73 ? 2.498 6.610 12.043 1.00 94.69 73 LEU A N 1
ATOM 575 C CA . LEU A 1 73 ? 2.144 7.697 11.132 1.00 94.69 73 LEU A CA 1
ATOM 576 C C . LEU A 1 73 ? 1.560 7.156 9.825 1.00 94.69 73 LEU A C 1
ATOM 578 O O . LEU A 1 73 ? 0.501 7.609 9.401 1.00 94.69 73 LEU A O 1
ATOM 582 N N . TYR A 1 74 ? 2.211 6.163 9.214 1.00 94.88 74 TYR A N 1
ATOM 583 C CA . TYR A 1 74 ? 1.710 5.564 7.979 1.00 94.88 74 TYR A CA 1
ATOM 584 C C . TYR A 1 74 ? 0.346 4.893 8.186 1.00 94.88 74 TYR A C 1
ATOM 586 O O . TYR A 1 74 ? -0.565 5.104 7.391 1.00 94.88 74 TYR A O 1
ATOM 594 N N . THR A 1 75 ? 0.163 4.176 9.299 1.00 96.19 75 THR A N 1
ATOM 595 C CA . THR A 1 75 ? -1.131 3.570 9.660 1.00 96.19 75 THR A CA 1
ATOM 596 C C . THR A 1 75 ? -2.236 4.622 9.762 1.00 96.19 75 THR A C 1
ATOM 598 O O . THR A 1 75 ? -3.308 4.449 9.188 1.00 96.19 75 THR A O 1
ATOM 601 N N . LEU A 1 76 ? -1.971 5.741 10.442 1.00 96.00 76 LEU A N 1
ATOM 602 C CA . LEU A 1 76 ? -2.936 6.831 10.604 1.00 96.00 76 LEU A CA 1
ATOM 603 C C . LEU A 1 76 ? -3.241 7.552 9.285 1.00 96.00 76 LEU A C 1
ATOM 605 O O . LEU A 1 76 ? -4.385 7.938 9.064 1.00 96.00 76 LEU A O 1
ATOM 609 N N . LEU A 1 77 ? -2.264 7.693 8.385 1.00 96.94 77 LEU A N 1
ATOM 610 C CA . LEU A 1 77 ? -2.486 8.260 7.050 1.00 96.94 77 LEU A CA 1
ATOM 611 C C . LEU A 1 77 ? -3.392 7.386 6.171 1.00 96.94 77 LEU A C 1
ATOM 613 O O . LEU A 1 77 ? -4.030 7.906 5.262 1.00 96.94 77 LEU A O 1
ATOM 617 N N . LEU A 1 78 ? -3.480 6.081 6.440 1.00 97.38 78 LEU A N 1
ATOM 618 C CA . LEU A 1 78 ? -4.354 5.155 5.714 1.00 97.38 78 LEU A CA 1
ATOM 619 C C . LEU A 1 78 ? -5.808 5.169 6.213 1.00 97.38 78 LEU A C 1
ATOM 621 O O . LEU A 1 78 ? -6.715 4.836 5.450 1.00 97.38 78 LEU A O 1
ATOM 625 N N . VAL A 1 79 ? -6.049 5.578 7.464 1.00 97.88 79 VAL A N 1
ATOM 626 C CA . VAL A 1 79 ? -7.385 5.600 8.092 1.00 97.88 79 VAL A CA 1
ATOM 627 C C . VAL A 1 79 ? -8.429 6.374 7.268 1.00 97.88 79 VAL A C 1
ATOM 629 O O . VAL A 1 79 ? -9.510 5.822 7.042 1.00 97.88 79 VAL A O 1
ATOM 632 N N . PRO A 1 80 ? -8.149 7.588 6.741 1.00 97.88 80 PRO A N 1
ATOM 633 C CA . PRO A 1 80 ? -9.112 8.312 5.915 1.00 97.88 80 PRO A CA 1
ATOM 634 C C . PRO A 1 80 ? -9.561 7.532 4.676 1.00 97.88 80 PRO A C 1
ATOM 636 O O . PRO A 1 80 ? -10.720 7.639 4.285 1.00 97.88 80 PRO A O 1
ATOM 639 N N . GLY A 1 81 ? -8.687 6.711 4.083 1.00 97.44 81 GLY A N 1
ATOM 640 C CA . GLY A 1 81 ? -9.048 5.855 2.952 1.00 97.44 81 GLY A CA 1
ATOM 641 C C . GLY A 1 81 ? -10.192 4.895 3.296 1.00 97.44 81 GLY A C 1
ATOM 642 O O . GLY A 1 81 ? -11.146 4.770 2.529 1.00 97.44 81 GLY A O 1
ATOM 643 N N . PHE A 1 82 ? -10.161 4.295 4.487 1.00 97.94 82 PHE A N 1
ATOM 644 C CA . PHE A 1 82 ? -11.232 3.413 4.955 1.00 97.94 82 PHE A CA 1
ATOM 645 C C . PHE A 1 82 ? -12.520 4.160 5.311 1.00 97.94 82 PHE A C 1
ATOM 647 O O . PHE A 1 82 ? -13.604 3.640 5.058 1.00 97.94 82 PHE A O 1
ATOM 654 N N . TRP A 1 83 ? -12.440 5.390 5.830 1.00 97.69 83 TRP A N 1
ATOM 655 C CA . TRP A 1 83 ? -13.633 6.228 6.033 1.00 97.69 83 TRP A CA 1
ATOM 656 C C . TRP A 1 83 ? -14.321 6.614 4.721 1.00 97.69 83 TRP A C 1
ATOM 658 O O . TRP A 1 83 ? -15.541 6.751 4.687 1.00 97.69 83 TRP A O 1
ATOM 668 N N . LEU A 1 84 ? -13.557 6.734 3.633 1.00 97.31 84 LEU A N 1
ATOM 669 C CA . LEU A 1 84 ? -14.088 6.926 2.282 1.00 97.31 84 LEU A CA 1
ATOM 670 C C . LEU A 1 84 ? -14.650 5.632 1.663 1.00 97.31 84 LEU A C 1
ATOM 672 O O . LEU A 1 84 ? -15.110 5.653 0.524 1.00 97.31 84 LEU A O 1
ATOM 676 N N . GLY A 1 85 ? -14.620 4.512 2.392 1.00 96.44 85 GLY A N 1
ATOM 677 C CA . GLY A 1 85 ? -15.106 3.216 1.923 1.00 96.44 85 GLY A CA 1
ATOM 678 C C . GLY A 1 85 ? -14.152 2.494 0.970 1.00 96.44 85 GLY A C 1
ATOM 679 O O . GLY A 1 85 ? -14.583 1.575 0.280 1.00 96.44 85 GLY A O 1
ATOM 680 N N . LEU A 1 86 ? -12.874 2.890 0.902 1.00 96.94 86 LEU A N 1
ATOM 681 C CA . LEU A 1 86 ? -11.883 2.188 0.086 1.00 96.94 86 LEU A CA 1
ATOM 682 C C . LEU A 1 86 ? -11.478 0.879 0.771 1.00 96.94 86 LEU A C 1
ATOM 684 O O . LEU A 1 86 ? -10.923 0.888 1.869 1.00 96.94 86 LEU A O 1
ATOM 688 N N . ASP A 1 87 ? -11.710 -0.246 0.102 1.00 90.88 87 ASP A N 1
ATOM 689 C CA . ASP A 1 87 ? -11.324 -1.579 0.556 1.00 90.88 87 ASP A CA 1
ATOM 690 C C . ASP A 1 87 ? -10.556 -2.353 -0.532 1.00 90.88 87 ASP A C 1
ATOM 692 O O . ASP A 1 87 ? -10.324 -1.859 -1.640 1.00 90.88 87 ASP A O 1
ATOM 696 N N . GLY A 1 88 ? -10.070 -3.553 -0.195 1.00 90.44 88 GLY A N 1
ATOM 697 C CA . GLY A 1 88 ? -9.373 -4.434 -1.137 1.00 90.44 88 GLY A CA 1
ATOM 698 C C . GLY A 1 88 ? -8.194 -3.757 -1.847 1.00 90.44 88 GLY A C 1
ATOM 699 O O . GLY A 1 88 ? -7.230 -3.339 -1.215 1.00 90.44 88 GLY A O 1
ATOM 700 N N . MET A 1 89 ? -8.263 -3.643 -3.177 1.00 91.56 89 MET A N 1
ATOM 701 C CA . MET A 1 89 ? -7.238 -2.941 -3.965 1.00 91.56 89 MET A CA 1
ATOM 702 C C . MET A 1 89 ? -7.432 -1.418 -4.013 1.00 91.56 89 MET A C 1
ATOM 704 O O . MET A 1 89 ? -6.505 -0.704 -4.391 1.00 91.56 89 MET A O 1
ATOM 708 N N . GLY A 1 90 ? -8.591 -0.898 -3.606 1.00 94.75 90 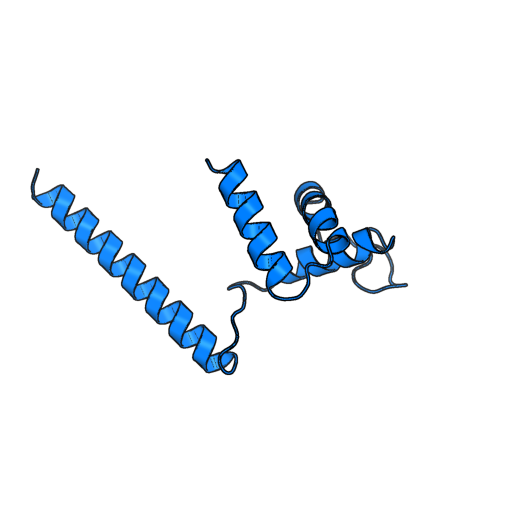GLY A N 1
ATOM 709 C CA . GLY A 1 90 ? -8.837 0.541 -3.505 1.00 94.75 90 GLY A CA 1
ATOM 710 C C . GLY A 1 90 ? -7.903 1.206 -2.495 1.00 94.75 90 GLY A C 1
ATOM 711 O O . GLY A 1 90 ? -7.288 2.226 -2.808 1.00 94.75 90 GLY A O 1
ATOM 712 N N . ILE A 1 91 ? -7.707 0.584 -1.326 1.00 96.44 91 ILE A N 1
ATOM 713 C CA . ILE A 1 91 ? -6.755 1.092 -0.325 1.00 96.44 91 ILE A CA 1
ATOM 714 C C . ILE A 1 91 ? -5.298 0.994 -0.809 1.00 96.44 91 ILE A C 1
ATOM 716 O O . ILE A 1 91 ? -4.493 1.873 -0.513 1.00 96.44 91 ILE A O 1
ATOM 720 N N . ALA A 1 92 ? -4.968 -0.008 -1.630 1.00 94.69 92 ALA A N 1
ATOM 721 C CA . ALA A 1 92 ? -3.644 -0.129 -2.238 1.00 94.69 92 ALA A CA 1
ATOM 722 C C . ALA A 1 92 ? -3.360 0.998 -3.248 1.00 94.69 92 ALA A C 1
ATOM 724 O O . ALA A 1 92 ? -2.262 1.552 -3.285 1.00 94.69 92 ALA A O 1
ATOM 725 N N . ILE A 1 93 ? -4.352 1.385 -4.054 1.00 94.31 93 ILE A N 1
ATOM 726 C CA . ILE A 1 93 ? -4.225 2.541 -4.954 1.00 94.31 93 ILE A CA 1
ATOM 727 C C . ILE A 1 93 ? -4.076 3.826 -4.134 1.00 94.31 93 ILE A C 1
ATOM 729 O O . ILE A 1 93 ? -3.202 4.641 -4.424 1.00 94.31 93 ILE A O 1
ATOM 733 N N . TYR A 1 94 ? -4.877 3.983 -3.079 1.00 95.94 94 TYR A N 1
ATOM 734 C CA . TYR A 1 94 ? -4.783 5.122 -2.168 1.00 95.94 94 TYR A CA 1
ATOM 735 C C . TYR A 1 94 ? -3.387 5.255 -1.544 1.00 95.94 94 TYR A C 1
ATOM 737 O O . TYR A 1 94 ? -2.809 6.342 -1.571 1.00 95.94 94 TYR A O 1
ATOM 745 N N . SER A 1 95 ? -2.796 4.156 -1.060 1.00 94.94 95 SER A N 1
ATOM 746 C CA . SER A 1 95 ? -1.443 4.177 -0.495 1.00 94.94 95 SER A CA 1
ATOM 747 C C . SER A 1 95 ? -0.378 4.561 -1.524 1.00 94.94 95 SER A C 1
ATOM 749 O O . SER A 1 95 ? 0.555 5.292 -1.197 1.00 94.94 95 SER A O 1
ATOM 751 N N . LEU A 1 96 ? -0.520 4.114 -2.778 1.00 93.31 96 LEU A N 1
ATOM 752 C CA . LEU A 1 96 ? 0.388 4.496 -3.865 1.00 93.31 96 LEU A CA 1
ATOM 753 C C . LEU A 1 96 ? 0.270 5.984 -4.215 1.00 93.31 96 LEU A C 1
ATOM 755 O O . LEU A 1 96 ? 1.291 6.637 -4.415 1.00 93.31 96 LEU A O 1
ATOM 759 N N . VAL A 1 97 ? -0.949 6.533 -4.252 1.00 94.75 97 VAL A N 1
ATOM 760 C CA . VAL A 1 97 ? -1.176 7.970 -4.478 1.00 94.75 97 VAL A CA 1
ATOM 761 C C . VAL A 1 97 ? -0.563 8.794 -3.350 1.00 94.75 97 VAL A C 1
ATOM 763 O O . VAL A 1 97 ? 0.141 9.759 -3.633 1.00 94.75 97 VAL A O 1
ATOM 766 N N . LEU A 1 98 ? -0.759 8.393 -2.088 1.00 94.06 98 LEU A N 1
ATOM 767 C CA . LEU A 1 98 ? -0.102 9.039 -0.949 1.00 94.06 98 LEU A CA 1
ATOM 768 C C . LEU A 1 98 ? 1.423 9.038 -1.109 1.00 94.06 98 LEU A C 1
ATOM 770 O O . LEU A 1 98 ? 2.043 10.092 -0.998 1.00 94.06 98 LEU A O 1
ATOM 774 N N . GLY A 1 99 ? 2.025 7.887 -1.420 1.00 91.44 99 GLY A N 1
ATOM 775 C CA . GLY A 1 99 ? 3.467 7.794 -1.657 1.00 91.44 99 GLY A CA 1
ATOM 776 C C . GLY A 1 99 ? 3.939 8.689 -2.806 1.00 91.44 99 GLY A C 1
ATOM 777 O O . GLY A 1 99 ? 4.933 9.393 -2.665 1.00 91.44 99 GLY A O 1
ATOM 778 N N . GLY A 1 100 ? 3.199 8.720 -3.917 1.00 91.69 100 GLY A N 1
ATOM 779 C CA . GLY A 1 100 ? 3.506 9.566 -5.071 1.00 91.69 100 GLY A CA 1
ATOM 780 C C . GLY A 1 100 ? 3.435 11.064 -4.768 1.00 91.69 100 GLY A C 1
ATOM 781 O O . GLY A 1 100 ? 4.292 11.809 -5.227 1.00 91.69 100 GLY A O 1
ATOM 782 N N . VAL A 1 101 ? 2.462 11.502 -3.962 1.00 90.94 101 VAL A N 1
ATOM 783 C CA . VAL A 1 101 ? 2.340 12.906 -3.524 1.00 90.94 101 VAL A CA 1
ATOM 784 C C . VAL A 1 101 ? 3.513 13.324 -2.635 1.00 90.94 101 VAL A C 1
ATOM 786 O O . VAL A 1 101 ? 3.959 14.459 -2.727 1.00 90.94 101 VAL A O 1
ATOM 789 N N . TRP A 1 102 ? 4.014 12.427 -1.784 1.00 84.81 102 TRP A N 1
ATOM 790 C CA . TRP A 1 102 ? 5.115 12.728 -0.860 1.00 84.81 102 TRP A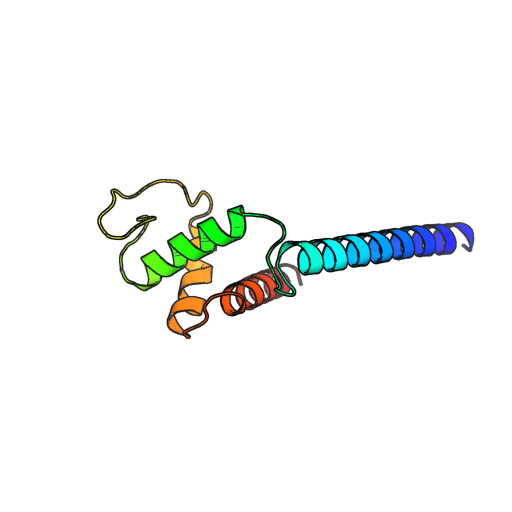 CA 1
ATOM 791 C C . TRP A 1 102 ? 6.518 12.563 -1.466 1.00 84.81 102 TRP A C 1
ATOM 793 O O . TRP 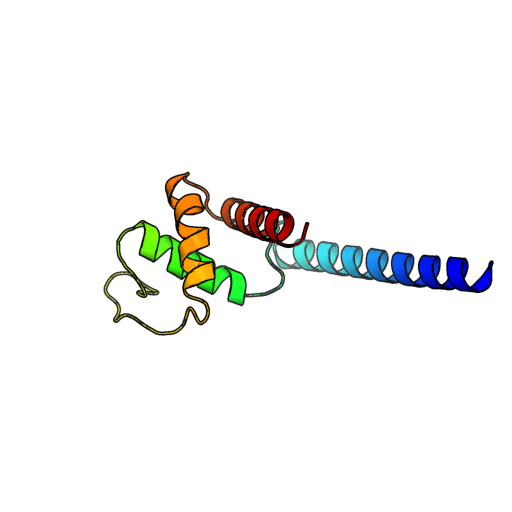A 1 102 ? 7.478 13.080 -0.902 1.00 84.81 102 TRP A O 1
ATOM 803 N N . LEU A 1 103 ? 6.654 11.830 -2.575 1.00 76.44 103 LEU A N 1
ATOM 804 C CA . LEU A 1 103 ? 7.917 11.652 -3.306 1.00 76.44 103 LEU A CA 1
ATOM 805 C C . LEU A 1 103 ? 8.111 12.656 -4.460 1.00 76.44 103 LEU A C 1
ATOM 807 O O . LEU A 1 103 ? 9.185 12.653 -5.066 1.00 76.44 103 LEU A O 1
ATOM 811 N N . GLY A 1 104 ? 7.087 13.451 -4.790 1.00 51.69 104 GLY A N 1
ATOM 812 C CA . GLY A 1 104 ? 7.145 14.537 -5.780 1.00 51.69 104 GLY A CA 1
ATOM 813 C C . GLY A 1 104 ? 7.665 15.841 -5.191 1.00 51.69 104 GLY A C 1
ATOM 814 O O . GLY A 1 104 ? 8.337 16.573 -5.951 1.00 51.69 104 GLY A O 1
#

Radius of gyration: 18.11 Å; chains: 1; bounding box: 43×32×50 Å

Secondary structure (DSSP, 8-state):
-HHHHHHHHHHHHHHHHHHHHHHHHHHHHTTS----S-THHHHHHHHHHHHHTT-TT-SSTTSPP-S--S-HHHHHHHHHHHHTT--THHHHHHHHHHHHHHH-